Protein AF-W6Q4Z3-F1 (afdb_monomer)

Mean predicted aligned error: 10.42 Å

Foldseek 3Di:
DDPPPPDQDWDQDDPPRQWIATDDPRDTDGPVLVCLLLVLVLQLVVLVVQLVVLVVVLVVVVVCCVVPNPPVVNVVSVVSNVVSVVVNVVSVVSNVVSLVPDDPVRNVRVVVLVVPVCSCVDPVNLVVCLVVVHPSVVVPCPSVVVVPD

Secondary structure (DSSP, 8-state):
----------EE-STT--EEEETTTTEEEEHHHHHHHHHHHHHHHHHHHHHHHHHHHHHHHHHHHTTS--HHHHHHHHHHHHHHHHHHHHHHHHHHHHHHTS-HHHHHHHHHHHTSTTGGGSHHHHHHHHHTT-GGGGT--HHHHGGG-

Radius of gyration: 19.33 Å; Cα contacts (8 Å, |Δi|>4): 126; chains: 1; bounding box: 44×39×54 Å

Organism: Penicillium roqueforti (strain FM164) (NCBI:txid1365484)

Nearest PDB structures (foldseek):
  6ixe-assembly1_A  TM=5.720E-01  e=3.462E+00  Homo sapiens
  6ixf-assembly1_A  TM=2.836E-01  e=2.201E+00  Homo sapiens
  4mu6-assembly1_A  TM=3.662E-01  e=6.827E+00  Legionella pneumophila subsp. pneumophila str. Philadelphia 1

Structure (mmCIF, N/CA/C/O backbone):
data_AF-W6Q4Z3-F1
#
_entry.id   AF-W6Q4Z3-F1
#
loop_
_atom_site.group_PDB
_atom_site.id
_atom_site.type_symbol
_atom_site.label_atom_id
_atom_site.label_alt_id
_atom_site.label_comp_id
_atom_site.label_asym_id
_atom_site.label_entity_id
_atom_site.label_seq_id
_atom_site.pdbx_PDB_ins_code
_atom_site.Cartn_x
_atom_site.Cartn_y
_atom_site.Cartn_z
_atom_site.occupancy
_atom_site.B_iso_or_equiv
_atom_site.auth_seq_id
_atom_site.auth_comp_id
_atom_site.auth_asym_id
_atom_site.auth_atom_id
_atom_site.pdbx_PDB_model_num
ATOM 1 N N . MET A 1 1 ? -2.306 25.345 -29.079 1.00 32.72 1 MET A N 1
ATOM 2 C CA . MET A 1 1 ? -1.056 24.587 -28.864 1.00 32.72 1 MET A CA 1
ATOM 3 C C . MET A 1 1 ? -1.428 23.339 -28.087 1.00 32.72 1 MET A C 1
ATOM 5 O O . MET A 1 1 ? -1.689 23.433 -26.898 1.00 32.72 1 MET A O 1
ATOM 9 N N . GLY A 1 2 ? -1.624 22.220 -28.787 1.00 31.20 2 GLY A N 1
ATOM 10 C CA . GLY A 1 2 ? -2.048 20.965 -28.170 1.00 31.20 2 GLY A CA 1
ATOM 11 C C . GLY A 1 2 ? -0.843 20.260 -27.566 1.00 31.20 2 GLY A C 1
ATOM 12 O O . GLY A 1 2 ? 0.028 19.809 -28.305 1.00 31.20 2 GLY A O 1
ATOM 13 N N . LEU A 1 3 ? -0.785 20.184 -26.237 1.00 30.33 3 LEU A N 1
ATOM 14 C CA . LEU A 1 3 ? 0.113 19.262 -25.556 1.00 30.33 3 LEU A CA 1
ATOM 15 C C . LEU A 1 3 ? -0.439 17.863 -25.811 1.00 30.33 3 LEU A C 1
ATOM 17 O O . LEU A 1 3 ? -1.436 17.444 -25.229 1.00 30.33 3 LEU A O 1
ATOM 21 N N . SER A 1 4 ? 0.167 17.184 -26.778 1.00 32.38 4 SER A N 1
ATOM 22 C CA . SER A 1 4 ? -0.026 15.762 -27.001 1.00 32.38 4 SER A CA 1
ATOM 23 C C . SER A 1 4 ? 0.318 15.044 -25.697 1.00 32.38 4 SER A C 1
ATOM 25 O O . SER A 1 4 ? 1.498 14.857 -25.409 1.00 32.38 4 SER A O 1
ATOM 27 N N . ASN A 1 5 ? -0.697 14.630 -24.934 1.00 35.88 5 ASN A N 1
ATOM 28 C CA . ASN A 1 5 ? -0.586 13.593 -23.908 1.00 35.88 5 ASN A CA 1
ATOM 29 C C . ASN A 1 5 ? -0.168 12.291 -24.606 1.00 35.88 5 ASN A C 1
ATOM 31 O O . ASN A 1 5 ? -0.983 11.422 -24.907 1.00 35.88 5 ASN A O 1
ATOM 35 N N . ARG A 1 6 ? 1.114 12.191 -24.964 1.00 37.91 6 ARG A N 1
ATOM 36 C CA . ARG A 1 6 ? 1.729 10.943 -25.395 1.00 37.91 6 ARG A CA 1
ATOM 37 C C . ARG A 1 6 ? 2.019 10.169 -24.125 1.00 37.91 6 ARG A C 1
ATOM 39 O O . ARG A 1 6 ? 2.931 10.515 -23.384 1.00 37.91 6 ARG A O 1
ATOM 46 N N . SER A 1 7 ? 1.163 9.184 -23.879 1.00 41.72 7 SER A N 1
ATOM 47 C CA . SER A 1 7 ? 1.284 8.197 -22.815 1.00 41.72 7 SER A CA 1
ATOM 48 C C . SER A 1 7 ? 2.739 7.736 -22.665 1.00 41.72 7 SER A C 1
ATOM 50 O O . SER A 1 7 ? 3.331 7.223 -23.615 1.00 41.72 7 SER A O 1
ATOM 52 N N . MET A 1 8 ? 3.317 7.965 -21.483 1.00 48.44 8 MET A N 1
ATOM 53 C CA . MET A 1 8 ? 4.559 7.336 -21.038 1.00 48.44 8 MET A CA 1
ATOM 54 C C . MET A 1 8 ? 4.218 5.864 -20.789 1.00 48.44 8 MET A C 1
ATOM 56 O O . MET A 1 8 ? 3.665 5.494 -19.751 1.00 48.44 8 MET A O 1
ATOM 60 N N . THR A 1 9 ? 4.425 5.034 -21.806 1.00 54.62 9 THR A N 1
ATOM 61 C CA . THR A 1 9 ? 4.107 3.611 -21.739 1.00 54.62 9 THR A CA 1
ATOM 62 C C . THR A 1 9 ? 5.347 2.813 -21.379 1.00 54.62 9 THR A C 1
ATOM 64 O O . THR A 1 9 ? 6.335 2.852 -22.111 1.00 54.62 9 THR A O 1
ATOM 67 N N . TRP A 1 10 ? 5.267 2.099 -20.262 1.00 56.50 10 TRP A N 1
ATOM 68 C CA . TRP A 1 10 ? 6.198 1.044 -19.894 1.00 56.50 10 TRP A CA 1
ATOM 69 C C . TRP A 1 10 ? 5.866 -0.173 -20.743 1.00 56.50 10 TRP A C 1
ATOM 71 O O . TRP A 1 10 ? 4.708 -0.576 -20.795 1.00 56.50 10 TRP A O 1
ATOM 81 N N . HIS A 1 11 ? 6.862 -0.715 -21.431 1.00 57.94 11 HIS A N 1
ATOM 82 C CA . HIS A 1 11 ? 6.720 -1.955 -22.182 1.00 57.94 11 HIS A CA 1
ATOM 83 C C . HIS A 1 11 ? 7.937 -2.814 -21.916 1.00 57.94 11 HIS A C 1
ATOM 85 O O . HIS A 1 11 ? 9.067 -2.315 -21.872 1.00 57.94 11 HIS A O 1
ATOM 91 N N . PHE A 1 12 ? 7.718 -4.111 -21.772 1.00 55.81 12 PHE A N 1
ATOM 92 C CA . PHE A 1 12 ? 8.829 -5.037 -21.814 1.00 55.81 12 PHE A CA 1
ATOM 93 C C . PHE A 1 12 ? 9.346 -5.157 -23.253 1.00 55.81 12 PHE A C 1
ATOM 95 O O . PHE A 1 12 ? 8.567 -5.284 -24.200 1.00 55.81 12 PHE A O 1
ATOM 102 N N . ALA A 1 13 ? 10.662 -5.043 -23.437 1.00 48.41 13 ALA A N 1
ATOM 103 C CA . ALA A 1 13 ? 11.268 -5.004 -24.764 1.00 48.41 13 ALA A CA 1
ATOM 104 C C . ALA A 1 13 ? 11.921 -6.352 -25.135 1.00 48.41 13 ALA A C 1
ATOM 106 O O . ALA A 1 13 ? 12.978 -6.697 -24.607 1.00 48.41 13 ALA A O 1
ATOM 107 N N . GLY A 1 14 ? 11.348 -7.051 -26.126 1.00 48.19 14 GLY A N 1
ATOM 108 C CA . GLY A 1 14 ? 11.983 -8.156 -26.871 1.00 48.19 14 GLY A CA 1
ATOM 109 C C . GLY A 1 14 ? 11.721 -9.588 -26.366 1.00 48.19 14 GLY A C 1
ATOM 110 O O . GLY A 1 14 ? 11.174 -9.799 -25.294 1.00 48.19 14 GLY A O 1
ATOM 111 N N . GLU A 1 15 ? 12.148 -10.590 -27.153 1.00 46.19 15 GLU A N 1
ATOM 112 C CA . GLU A 1 15 ? 11.942 -12.041 -26.909 1.00 46.19 15 GLU A CA 1
ATOM 113 C C . GLU A 1 15 ? 12.649 -12.596 -25.655 1.00 46.19 15 GLU A C 1
ATOM 115 O O . GLU A 1 15 ? 12.372 -13.719 -25.237 1.00 46.19 15 GLU A O 1
ATOM 120 N N . THR A 1 16 ? 13.552 -11.827 -25.039 1.00 50.06 16 THR A N 1
ATOM 121 C CA . THR A 1 16 ? 14.281 -12.216 -23.822 1.00 50.06 16 THR A CA 1
ATOM 122 C C . THR A 1 16 ? 14.210 -11.165 -22.714 1.00 50.06 16 THR A C 1
ATOM 124 O O . THR A 1 16 ? 15.148 -11.063 -21.946 1.00 50.06 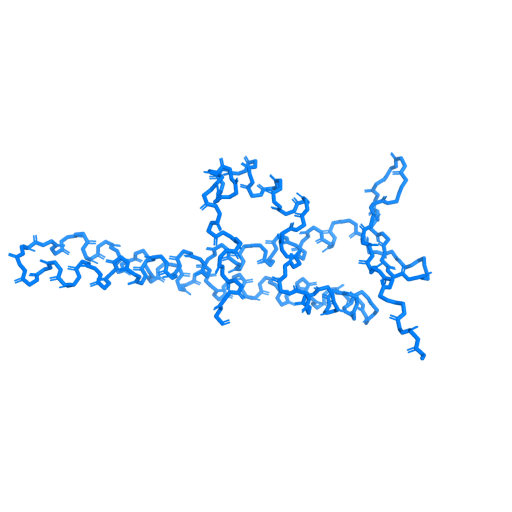16 THR A O 1
ATOM 127 N N . ASP A 1 17 ? 13.165 -10.342 -22.646 1.00 57.06 17 ASP A N 1
ATOM 128 C CA . ASP A 1 17 ? 12.541 -9.798 -21.421 1.00 57.06 17 ASP A CA 1
ATOM 129 C C . ASP A 1 17 ? 13.402 -9.421 -20.176 1.00 57.06 17 ASP A C 1
ATOM 131 O O . ASP A 1 17 ? 12.969 -9.611 -19.034 1.00 57.06 17 ASP A O 1
ATOM 135 N N . VAL A 1 18 ? 14.625 -8.888 -20.344 1.00 58.03 18 VAL A N 1
ATOM 136 C CA . VAL A 1 18 ? 15.518 -8.510 -19.216 1.00 58.03 18 VAL A CA 1
ATOM 137 C C . VAL A 1 18 ? 15.305 -7.064 -18.759 1.00 58.03 18 VAL A C 1
ATOM 139 O O . VAL A 1 18 ? 15.659 -6.715 -17.631 1.00 58.03 18 VAL A O 1
ATOM 142 N N . CYS A 1 19 ? 14.727 -6.210 -19.605 1.00 56.78 19 CYS A N 1
ATOM 143 C CA . CYS A 1 19 ? 14.616 -4.776 -19.352 1.00 56.78 19 CYS A CA 1
ATOM 144 C C . CYS A 1 19 ? 13.229 -4.233 -19.711 1.00 56.78 19 CYS A C 1
ATOM 146 O O . CYS A 1 19 ? 12.638 -4.610 -20.722 1.00 56.78 19 CYS A O 1
ATOM 148 N N . LEU A 1 20 ? 12.751 -3.295 -18.899 1.00 61.81 20 LEU A N 1
ATOM 149 C CA . LEU A 1 20 ? 11.614 -2.438 -19.195 1.00 61.81 20 LEU A CA 1
ATOM 150 C C . LEU A 1 20 ? 12.097 -1.178 -19.897 1.00 61.81 20 LEU A C 1
ATOM 152 O O . LEU A 1 20 ? 12.962 -0.467 -19.381 1.00 61.81 20 LEU A O 1
ATOM 156 N N . GLN A 1 21 ? 11.517 -0.897 -21.059 1.00 62.50 21 GLN A N 1
ATOM 157 C CA . GLN A 1 21 ? 11.718 0.371 -21.736 1.00 62.50 21 GLN A CA 1
ATOM 158 C C . GLN A 1 21 ? 10.799 1.425 -21.118 1.00 62.50 21 GLN A C 1
ATOM 160 O O . GLN A 1 21 ? 9.596 1.194 -20.965 1.00 62.50 21 GLN A O 1
ATOM 165 N N . TYR A 1 22 ? 11.357 2.593 -20.810 1.00 64.31 22 TYR A N 1
ATOM 166 C CA . TYR A 1 22 ? 10.594 3.737 -20.324 1.00 64.31 22 TYR A CA 1
ATOM 167 C C . TYR A 1 22 ? 10.995 5.027 -21.058 1.00 64.31 22 TYR A C 1
ATOM 169 O O . TYR A 1 22 ? 12.124 5.197 -21.518 1.00 64.31 22 TYR A O 1
ATOM 177 N N . GLY A 1 23 ? 10.036 5.946 -21.211 1.00 58.50 23 GLY A N 1
ATOM 178 C CA . GLY A 1 23 ? 10.254 7.236 -21.875 1.00 58.50 23 GLY A CA 1
ATOM 179 C C . GLY A 1 23 ? 10.406 7.172 -23.406 1.00 58.50 23 GLY A C 1
ATOM 180 O O . GLY A 1 23 ? 10.159 6.157 -24.052 1.00 58.50 23 GLY A O 1
ATOM 181 N N . LEU A 1 24 ? 10.771 8.312 -24.008 1.00 56.00 24 LEU A N 1
ATOM 182 C CA . LEU A 1 24 ? 10.895 8.480 -25.468 1.00 56.00 24 LEU A CA 1
ATOM 183 C C . LEU A 1 24 ? 12.274 8.060 -26.021 1.00 56.00 24 LEU A C 1
ATOM 185 O O . LEU A 1 24 ? 12.412 7.928 -27.235 1.00 56.00 24 LEU A O 1
ATOM 189 N N . ASN A 1 25 ? 13.274 7.849 -25.153 1.00 52.81 25 ASN A N 1
ATOM 190 C CA . ASN A 1 25 ? 14.699 7.830 -25.513 1.00 52.81 25 ASN A CA 1
ATOM 191 C C . ASN A 1 25 ? 15.433 6.500 -25.259 1.00 52.81 25 ASN A C 1
ATOM 193 O O . ASN A 1 25 ? 16.632 6.503 -25.002 1.00 52.81 25 ASN A O 1
ATOM 197 N N . THR A 1 26 ? 14.785 5.345 -25.438 1.00 58.56 26 THR A N 1
ATOM 198 C CA . THR A 1 26 ? 15.484 4.034 -25.360 1.00 58.56 26 THR A CA 1
ATOM 199 C C . THR A 1 26 ? 16.182 3.809 -24.008 1.00 58.56 26 THR A C 1
ATOM 201 O O . THR A 1 26 ? 17.243 3.193 -23.934 1.00 58.56 26 THR A O 1
ATOM 204 N N . GLU A 1 27 ? 15.613 4.350 -22.933 1.00 63.12 27 GLU A N 1
ATOM 205 C CA . GLU A 1 27 ? 16.122 4.127 -21.587 1.00 63.12 27 GLU A CA 1
ATOM 206 C C . GLU A 1 27 ? 15.549 2.819 -21.038 1.00 63.12 27 GLU A C 1
ATOM 208 O O . GLU A 1 27 ? 14.384 2.482 -21.277 1.00 63.12 27 GLU A O 1
ATOM 213 N N . TYR A 1 28 ? 16.402 2.057 -20.356 1.00 66.12 28 TYR A N 1
ATOM 214 C CA . TYR A 1 28 ? 16.114 0.697 -19.922 1.00 66.12 28 TYR A CA 1
ATOM 215 C C . TYR A 1 28 ? 16.293 0.583 -18.414 1.00 66.12 28 TYR A C 1
ATOM 217 O O . TYR A 1 28 ? 17.391 0.781 -17.899 1.00 66.12 28 TYR A O 1
ATOM 225 N N . LEU A 1 29 ? 15.231 0.189 -17.717 1.00 71.25 29 LEU A N 1
ATOM 226 C CA . LEU A 1 29 ? 15.307 -0.260 -16.333 1.00 71.25 29 LEU A CA 1
ATOM 227 C C . LEU A 1 29 ? 15.380 -1.783 -16.341 1.00 71.25 29 LEU A C 1
ATOM 229 O O . LEU A 1 29 ? 14.563 -2.441 -16.984 1.00 71.25 29 LEU A O 1
ATOM 233 N N . PHE A 1 30 ? 16.344 -2.372 -15.636 1.00 71.38 30 PHE A N 1
ATOM 234 C CA . PHE A 1 30 ? 16.365 -3.826 -15.503 1.00 71.38 30 PHE A CA 1
ATOM 235 C C . PHE A 1 30 ? 15.055 -4.316 -14.884 1.00 71.38 30 PHE A C 1
ATOM 237 O O . PHE A 1 30 ? 14.604 -3.783 -13.870 1.00 71.38 30 PHE A O 1
ATOM 244 N N . ARG A 1 31 ? 14.478 -5.369 -15.467 1.00 70.50 31 ARG A N 1
ATOM 245 C CA . ARG A 1 31 ? 13.197 -5.944 -15.051 1.00 70.50 31 ARG A CA 1
ATOM 246 C C . ARG A 1 31 ? 13.162 -6.242 -13.558 1.00 70.50 31 ARG A C 1
ATOM 248 O O . ARG A 1 31 ? 12.181 -5.905 -12.915 1.00 70.50 31 ARG A O 1
ATOM 255 N N . PHE A 1 32 ? 14.233 -6.812 -13.005 1.00 70.38 32 PHE A N 1
ATOM 256 C CA . PHE A 1 32 ? 14.285 -7.124 -11.576 1.00 70.38 32 PHE A CA 1
ATOM 257 C C . PHE A 1 32 ? 14.151 -5.867 -10.702 1.00 70.38 32 PHE A C 1
ATOM 259 O O . PHE A 1 32 ? 13.382 -5.889 -9.755 1.00 70.38 32 PHE A O 1
ATOM 266 N N . ARG A 1 33 ? 14.787 -4.740 -11.066 1.00 79.00 33 ARG A N 1
ATOM 267 C CA . ARG A 1 33 ? 14.671 -3.482 -10.301 1.00 79.00 33 ARG A CA 1
ATOM 268 C C . ARG A 1 33 ? 13.274 -2.888 -10.374 1.00 79.00 33 ARG A C 1
ATOM 270 O O . ARG A 1 33 ? 12.772 -2.366 -9.388 1.00 79.00 33 ARG A O 1
ATOM 277 N N . ALA A 1 34 ? 12.658 -2.950 -11.547 1.00 77.00 34 ALA A N 1
ATOM 278 C CA . ALA A 1 34 ? 11.295 -2.476 -11.708 1.00 77.00 34 ALA A CA 1
ATOM 279 C C . ALA A 1 34 ? 10.288 -3.355 -10.965 1.00 77.00 34 ALA A C 1
ATOM 281 O O . ALA A 1 34 ? 9.356 -2.841 -10.361 1.00 77.00 34 ALA A O 1
ATOM 282 N N . MET A 1 35 ? 10.498 -4.672 -10.980 1.00 77.75 35 MET A N 1
ATOM 283 C CA . MET A 1 35 ? 9.701 -5.604 -10.193 1.00 77.75 35 MET A CA 1
ATOM 284 C C . MET A 1 35 ? 9.866 -5.332 -8.700 1.00 77.75 35 MET A C 1
ATOM 286 O O . MET A 1 35 ? 8.856 -5.227 -8.019 1.00 77.75 35 MET A O 1
ATOM 290 N N . ASP A 1 36 ? 11.091 -5.143 -8.202 1.00 84.56 36 ASP A N 1
ATOM 291 C CA . ASP A 1 36 ? 11.334 -4.794 -6.796 1.00 84.56 36 ASP A CA 1
ATOM 292 C C . ASP A 1 36 ? 10.586 -3.511 -6.406 1.00 84.56 36 ASP A C 1
ATOM 294 O O . ASP A 1 36 ? 9.926 -3.472 -5.370 1.00 84.56 36 ASP A O 1
ATOM 298 N N . LEU A 1 37 ? 10.622 -2.487 -7.265 1.00 87.62 37 LEU A N 1
ATOM 299 C CA . LEU A 1 37 ? 9.904 -1.228 -7.065 1.00 87.62 37 LEU A CA 1
ATOM 300 C C . LEU A 1 37 ? 8.383 -1.423 -7.028 1.00 87.62 37 LEU A C 1
ATOM 302 O O . LEU A 1 37 ? 7.732 -1.002 -6.073 1.00 87.62 37 LEU A O 1
ATOM 306 N N . PHE A 1 38 ? 7.816 -2.082 -8.041 1.00 82.81 38 PHE A N 1
ATOM 307 C CA . PHE A 1 38 ? 6.374 -2.309 -8.125 1.00 82.81 38 PHE A CA 1
ATOM 308 C C . PHE A 1 38 ? 5.866 -3.200 -6.992 1.00 82.81 38 PHE A C 1
ATOM 310 O O . PHE A 1 38 ? 4.807 -2.924 -6.436 1.00 82.81 38 PHE A O 1
ATOM 317 N N . LEU A 1 39 ? 6.626 -4.227 -6.608 1.00 83.62 39 LEU A N 1
ATOM 318 C CA . LEU A 1 39 ? 6.290 -5.099 -5.485 1.00 83.62 39 LEU A CA 1
ATOM 319 C C . LEU A 1 39 ? 6.366 -4.354 -4.152 1.00 83.62 39 LEU A C 1
ATOM 321 O O . LEU A 1 39 ? 5.478 -4.527 -3.319 1.00 83.62 39 LEU A O 1
ATOM 325 N N . ALA A 1 40 ? 7.389 -3.520 -3.942 1.00 89.81 40 ALA A N 1
ATOM 326 C CA . ALA A 1 40 ? 7.520 -2.738 -2.716 1.00 89.81 40 ALA A CA 1
ATOM 327 C C . ALA A 1 40 ? 6.371 -1.731 -2.572 1.00 89.81 40 ALA A C 1
ATOM 329 O O . ALA A 1 40 ? 5.781 -1.609 -1.498 1.00 89.81 40 ALA A O 1
ATOM 330 N N . GLU A 1 41 ? 5.998 -1.058 -3.663 1.00 88.19 41 GLU A N 1
ATOM 331 C CA . GLU A 1 41 ? 4.874 -0.126 -3.652 1.00 88.19 41 GLU A CA 1
ATOM 332 C C . GLU A 1 41 ? 3.530 -0.840 -3.496 1.00 88.19 41 GLU A C 1
ATOM 334 O O . GLU A 1 41 ? 2.693 -0.409 -2.703 1.00 88.19 41 GLU A O 1
ATOM 339 N N . HIS A 1 42 ? 3.331 -1.968 -4.182 1.00 82.62 42 HIS A N 1
ATOM 340 C CA . HIS A 1 42 ? 2.133 -2.783 -4.008 1.00 82.62 42 HIS A CA 1
ATOM 341 C C . HIS A 1 42 ? 1.999 -3.279 -2.563 1.00 82.62 42 HIS A C 1
ATOM 343 O O . HIS A 1 42 ? 0.923 -3.181 -1.981 1.00 82.62 42 HIS A O 1
ATOM 349 N N . ALA A 1 43 ? 3.091 -3.731 -1.941 1.00 86.38 43 ALA A N 1
ATOM 350 C CA . ALA A 1 43 ? 3.087 -4.151 -0.542 1.00 86.38 43 ALA A CA 1
ATOM 351 C C . ALA A 1 43 ? 2.740 -2.998 0.418 1.00 86.38 43 ALA A C 1
ATOM 353 O O . ALA A 1 43 ? 2.014 -3.207 1.391 1.00 86.38 43 ALA A O 1
ATOM 354 N N . LEU A 1 44 ? 3.220 -1.779 0.141 1.00 89.00 44 LEU A N 1
ATOM 355 C CA . LEU A 1 44 ? 2.858 -0.588 0.915 1.00 89.00 44 LEU A CA 1
ATOM 356 C C . LEU A 1 44 ? 1.369 -0.226 0.747 1.00 89.00 44 LEU A C 1
ATOM 358 O O . LEU A 1 44 ? 0.695 0.148 1.710 1.00 89.00 44 LEU A O 1
ATOM 362 N N . LEU A 1 45 ? 0.823 -0.386 -0.459 1.00 83.94 45 LEU A N 1
ATOM 363 C CA . LEU A 1 45 ? -0.608 -0.206 -0.711 1.00 83.94 45 LEU A CA 1
ATOM 364 C C . LEU A 1 45 ? -1.451 -1.264 0.014 1.00 83.94 45 LEU A C 1
ATOM 366 O O . LEU A 1 45 ? -2.455 -0.909 0.630 1.00 83.94 45 LEU A O 1
ATOM 370 N N . GLU A 1 46 ? -1.046 -2.536 -0.013 1.00 82.75 46 GLU A N 1
ATOM 371 C CA . GLU A 1 46 ? -1.736 -3.635 0.678 1.00 82.75 46 GLU A CA 1
ATOM 372 C C . GLU A 1 46 ? -1.838 -3.378 2.187 1.00 82.75 46 GLU A C 1
ATOM 374 O O . GLU A 1 46 ? -2.922 -3.504 2.765 1.00 82.75 46 GLU A O 1
ATOM 379 N N . VAL A 1 47 ? -0.737 -2.978 2.833 1.00 86.75 47 VAL A N 1
ATOM 380 C CA . VAL A 1 47 ? -0.751 -2.707 4.279 1.00 86.75 47 VAL A CA 1
ATOM 381 C C . VAL A 1 47 ? -1.597 -1.479 4.613 1.00 86.75 47 VAL A C 1
ATOM 383 O O . VAL A 1 47 ? -2.419 -1.547 5.523 1.00 86.75 47 VAL A O 1
ATOM 386 N N . THR A 1 48 ? -1.523 -0.415 3.808 1.00 85.94 48 THR A N 1
ATOM 387 C CA . THR A 1 48 ? -2.385 0.772 3.965 1.00 85.94 48 THR A CA 1
ATOM 388 C C . THR A 1 48 ? -3.871 0.402 3.842 1.00 85.94 48 THR A C 1
ATOM 390 O O . THR A 1 48 ? -4.714 0.838 4.627 1.00 85.94 48 THR A O 1
ATOM 393 N N . GLN A 1 49 ? -4.222 -0.464 2.885 1.00 81.75 49 GLN A N 1
ATOM 394 C CA . GLN A 1 49 ? -5.592 -0.961 2.719 1.00 81.75 49 GLN A CA 1
ATOM 395 C C . GLN A 1 49 ? -6.063 -1.802 3.909 1.00 81.75 49 GLN A C 1
ATOM 397 O O . GLN A 1 49 ? -7.221 -1.694 4.338 1.00 81.75 49 GLN A O 1
ATOM 402 N N . CYS A 1 50 ? -5.172 -2.637 4.439 1.00 86.12 50 CYS A N 1
ATOM 403 C CA . CYS A 1 50 ? -5.427 -3.444 5.620 1.00 86.12 50 CYS A CA 1
ATOM 404 C C . CYS A 1 50 ? -5.708 -2.556 6.840 1.00 86.12 50 CYS A C 1
ATOM 406 O O . CYS A 1 50 ? -6.725 -2.747 7.510 1.00 86.12 50 CYS A O 1
ATOM 408 N N . GLU A 1 51 ? -4.879 -1.536 7.073 1.00 88.62 51 GLU A N 1
ATOM 409 C CA . GLU A 1 51 ? -5.047 -0.577 8.168 1.00 88.62 51 GLU A CA 1
ATOM 410 C C . GLU A 1 51 ? -6.389 0.148 8.106 1.00 88.62 51 GLU A C 1
ATOM 412 O O . GLU A 1 51 ? -7.116 0.173 9.097 1.00 88.62 51 GLU A O 1
ATOM 417 N N . GLU A 1 52 ? -6.766 0.692 6.947 1.00 86.31 52 GLU A N 1
ATOM 418 C CA . GLU A 1 52 ? -8.056 1.372 6.783 1.00 86.31 52 GLU A CA 1
ATOM 419 C C . GLU A 1 52 ? -9.237 0.435 7.087 1.00 86.31 52 GLU A C 1
ATOM 421 O O . GLU A 1 52 ? -10.196 0.807 7.773 1.00 86.31 52 GLU A O 1
ATOM 426 N N . THR A 1 53 ? -9.163 -0.809 6.608 1.00 87.00 53 THR A N 1
ATOM 427 C CA . THR A 1 53 ? -10.199 -1.823 6.845 1.00 87.00 53 THR A CA 1
ATOM 428 C C . THR A 1 53 ? -10.298 -2.174 8.329 1.00 87.00 53 THR A C 1
ATOM 430 O O . THR A 1 53 ? -11.399 -2.249 8.886 1.00 87.00 53 THR A O 1
ATOM 433 N N . LEU A 1 54 ? -9.155 -2.359 8.990 1.00 87.81 54 LEU A N 1
ATOM 434 C CA . LEU A 1 54 ? -9.077 -2.657 10.415 1.00 87.81 54 LEU A CA 1
ATOM 435 C C . LEU A 1 54 ? -9.548 -1.474 11.261 1.00 87.81 54 LEU A C 1
ATOM 437 O O . LEU A 1 54 ? -10.314 -1.682 12.199 1.00 87.81 54 LEU A O 1
ATOM 441 N N . HIS A 1 55 ? -9.218 -0.240 10.884 1.00 89.38 55 HIS A N 1
ATOM 442 C CA . HIS A 1 55 ? -9.740 0.968 11.519 1.00 89.38 55 HIS A CA 1
ATOM 443 C C . HIS A 1 55 ? -11.268 1.030 11.459 1.00 89.38 55 HIS A C 1
ATOM 445 O O . HIS A 1 55 ? -11.921 1.215 12.491 1.00 89.38 55 HIS A O 1
ATOM 451 N N . HIS A 1 56 ? -11.867 0.818 10.282 1.00 89.19 56 HIS A N 1
ATOM 452 C CA . HIS A 1 56 ? -13.324 0.769 10.151 1.00 89.19 56 HIS A CA 1
ATOM 453 C C . HIS A 1 56 ? -13.942 -0.344 11.004 1.00 89.19 56 HIS A C 1
ATOM 455 O O . HIS A 1 56 ? -14.964 -0.125 11.664 1.00 89.19 56 HIS A O 1
ATOM 461 N N . ARG A 1 57 ? -13.307 -1.520 11.042 1.00 89.75 57 ARG A N 1
ATOM 462 C CA . ARG A 1 57 ? -13.753 -2.656 11.856 1.00 89.75 57 ARG A CA 1
ATOM 463 C C . ARG A 1 57 ? -13.680 -2.354 13.352 1.00 89.75 57 ARG A C 1
ATOM 465 O O . ARG A 1 57 ? -14.645 -2.634 14.059 1.00 89.75 57 ARG A O 1
ATOM 472 N N . VAL A 1 58 ? -12.592 -1.751 13.830 1.00 92.12 58 VAL A N 1
ATOM 473 C CA . VAL A 1 58 ? -12.428 -1.326 15.229 1.00 92.12 58 VAL A CA 1
ATOM 474 C C . VAL A 1 58 ? -13.516 -0.323 15.609 1.00 92.12 58 VAL A C 1
ATOM 476 O O . VAL A 1 58 ? -14.196 -0.524 16.613 1.00 92.12 58 VAL A O 1
ATOM 479 N N . ILE A 1 59 ? -13.765 0.699 14.783 1.00 91.56 59 ILE A N 1
ATOM 480 C CA . ILE A 1 59 ? -14.823 1.695 15.031 1.00 91.56 59 ILE A CA 1
ATOM 481 C C . ILE A 1 59 ? -16.207 1.031 15.091 1.00 91.56 59 ILE A C 1
ATOM 483 O O . ILE A 1 59 ? -17.017 1.349 15.967 1.00 91.56 59 ILE A O 1
ATOM 487 N N . ALA A 1 60 ? -16.502 0.109 14.170 1.00 90.44 60 ALA A N 1
ATOM 488 C CA . ALA A 1 60 ? -17.768 -0.619 14.156 1.00 90.44 60 ALA A CA 1
ATOM 489 C C . ALA A 1 60 ? -17.941 -1.491 15.412 1.00 90.44 60 ALA A C 1
ATOM 491 O O . ALA A 1 60 ? -19.001 -1.461 16.040 1.00 90.44 60 ALA A O 1
ATOM 492 N N . LEU A 1 61 ? -16.890 -2.208 15.822 1.00 90.00 61 LEU A N 1
ATOM 493 C CA . LEU A 1 61 ? -16.891 -3.044 17.023 1.00 90.00 61 LEU A CA 1
ATOM 494 C C . LEU A 1 61 ? -17.013 -2.215 18.304 1.00 90.00 61 LEU A C 1
ATOM 496 O O . LEU A 1 61 ? -17.794 -2.582 19.174 1.00 90.00 61 LEU A O 1
ATOM 500 N N . GLN A 1 62 ? -16.333 -1.0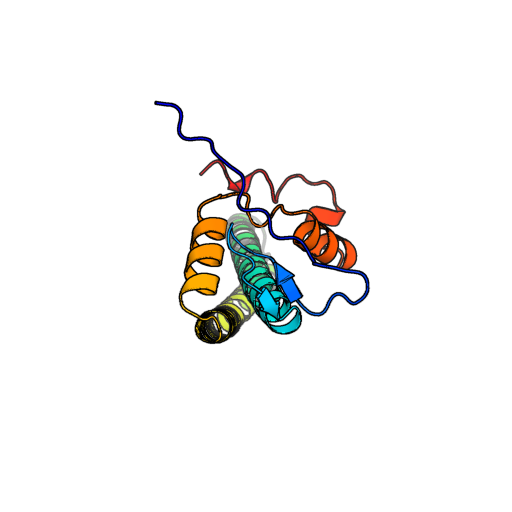69 18.404 1.00 89.69 62 GLN A N 1
ATOM 501 C CA . GLN A 1 62 ? -16.481 -0.139 19.530 1.00 89.69 62 GLN A CA 1
ATOM 502 C C . GLN A 1 62 ? -17.931 0.346 19.677 1.00 89.69 62 GLN A C 1
ATOM 504 O O . GLN A 1 62 ? -18.489 0.339 20.776 1.00 89.69 62 GLN A O 1
ATOM 509 N N . LYS A 1 63 ? -18.586 0.704 18.566 1.00 88.94 63 LYS A N 1
ATOM 510 C CA . LYS A 1 63 ? -20.009 1.082 18.575 1.00 88.94 63 LYS A CA 1
ATOM 511 C C . LYS A 1 63 ? -20.906 -0.088 18.987 1.00 88.94 63 LYS A C 1
ATOM 513 O O . LYS A 1 63 ? -21.836 0.110 19.762 1.00 88.94 63 LYS A O 1
ATOM 518 N N . ALA A 1 64 ? -20.610 -1.300 18.518 1.00 85.69 64 ALA A N 1
ATOM 519 C CA . ALA A 1 64 ? -21.358 -2.503 18.875 1.00 85.69 64 ALA A CA 1
ATOM 520 C C . ALA A 1 64 ? -21.162 -2.914 20.346 1.00 85.69 64 ALA A C 1
ATOM 522 O O . ALA A 1 64 ? -22.113 -3.384 20.965 1.00 85.69 64 ALA A O 1
ATOM 523 N N . THR A 1 65 ? -19.982 -2.679 20.939 1.00 80.81 65 THR A N 1
ATOM 524 C CA . THR A 1 65 ? -19.715 -2.980 22.359 1.00 80.81 65 THR A CA 1
ATOM 525 C C . THR A 1 65 ? -20.577 -2.188 23.340 1.00 80.81 65 THR A C 1
ATOM 527 O O . THR A 1 65 ? -20.765 -2.629 24.470 1.00 80.81 65 THR A O 1
ATOM 530 N N . ALA A 1 66 ? -21.149 -1.059 22.910 1.00 74.25 66 ALA A N 1
ATOM 531 C CA . ALA A 1 66 ? -22.132 -0.310 23.694 1.00 74.25 66 ALA A CA 1
ATOM 532 C C . ALA A 1 66 ? -23.505 -1.010 23.778 1.00 74.25 66 ALA A C 1
ATOM 534 O O . ALA A 1 66 ? -24.325 -0.640 24.615 1.00 74.25 66 ALA A O 1
ATOM 535 N N . ILE A 1 67 ? -23.756 -1.997 22.910 1.00 75.38 67 ILE A N 1
ATOM 536 C CA . ILE A 1 67 ? -25.026 -2.723 22.782 1.00 75.38 67 ILE A CA 1
ATOM 537 C C . ILE A 1 67 ? -24.866 -4.169 23.276 1.00 75.38 67 ILE A C 1
ATOM 539 O O . ILE A 1 67 ? -25.707 -4.657 24.026 1.00 75.38 67 ILE A O 1
ATOM 543 N N . GLU A 1 68 ? -23.773 -4.842 22.904 1.00 74.19 68 GLU A N 1
ATOM 544 C CA . GLU A 1 68 ? -23.485 -6.233 23.266 1.00 74.19 68 GLU A CA 1
ATOM 545 C C . GLU A 1 68 ? -21.974 -6.448 23.451 1.00 74.19 68 GLU A C 1
ATOM 547 O O . GLU A 1 68 ? -21.161 -5.902 22.707 1.00 74.19 68 GLU A O 1
ATOM 552 N N . SER A 1 69 ? -21.565 -7.238 24.450 1.00 76.81 69 SER A N 1
ATOM 553 C CA . SER A 1 69 ? -20.145 -7.417 24.792 1.00 76.81 69 SER A CA 1
ATOM 554 C C . SER A 1 69 ? -19.379 -8.211 23.722 1.00 76.81 69 SER A C 1
ATOM 556 O O . SER A 1 69 ? -19.255 -9.429 23.800 1.00 76.81 69 SER A O 1
ATOM 558 N N . ASN A 1 70 ? -18.792 -7.502 22.755 1.00 82.62 70 ASN A N 1
ATOM 559 C CA . ASN A 1 70 ? -17.901 -8.042 21.715 1.00 82.62 70 ASN A CA 1
ATOM 560 C C . ASN A 1 70 ? -16.410 -7.813 22.020 1.00 82.62 70 ASN A C 1
ATOM 562 O O . ASN A 1 70 ? -15.585 -7.654 21.119 1.00 82.62 70 ASN A O 1
ATOM 566 N N . ARG A 1 71 ? -16.050 -7.793 23.309 1.00 85.19 71 ARG A N 1
ATOM 567 C CA . ARG A 1 71 ? -14.712 -7.412 23.789 1.00 85.19 71 ARG A CA 1
ATOM 568 C C . ARG A 1 71 ? -13.573 -8.217 23.153 1.00 85.19 71 ARG A C 1
ATOM 570 O O . ARG A 1 71 ? -12.595 -7.621 22.725 1.00 85.19 71 ARG A O 1
ATOM 577 N N . ALA A 1 72 ? -13.720 -9.537 23.033 1.00 88.38 72 ALA A N 1
ATOM 578 C CA . ALA A 1 72 ? -12.687 -10.394 22.445 1.00 88.38 72 ALA A CA 1
ATOM 579 C C . ALA A 1 72 ? -12.438 -10.091 20.955 1.00 88.38 72 ALA A C 1
ATOM 581 O O . ALA A 1 72 ? -11.298 -10.088 20.506 1.00 88.38 72 ALA A O 1
ATOM 582 N N . GLN A 1 73 ? -13.493 -9.788 20.187 1.00 89.00 73 GLN A N 1
ATOM 583 C CA . GLN A 1 73 ? -13.353 -9.420 18.773 1.00 89.00 73 GLN A CA 1
ATOM 584 C C . GLN A 1 73 ? -12.708 -8.041 18.605 1.00 89.00 73 GLN A C 1
ATOM 586 O O . GLN A 1 73 ? -11.972 -7.825 17.646 1.00 89.00 73 GLN A O 1
ATOM 591 N N . LEU A 1 74 ? -12.987 -7.114 19.528 1.00 90.25 74 LEU A N 1
ATOM 592 C CA . LEU A 1 74 ? -12.369 -5.791 19.550 1.00 90.25 74 LEU A CA 1
ATOM 593 C C . LEU A 1 74 ? -10.877 -5.871 19.900 1.00 90.25 74 LEU A C 1
ATOM 595 O O . LEU A 1 74 ? -10.070 -5.237 19.231 1.00 90.25 74 LEU A O 1
ATOM 599 N N . GLU A 1 75 ? -10.512 -6.656 20.916 1.00 91.50 75 GLU A N 1
ATOM 600 C CA . GLU A 1 75 ? -9.111 -6.892 21.290 1.00 91.50 75 GLU A CA 1
ATOM 601 C C . GLU A 1 75 ? -8.328 -7.531 20.130 1.00 91.50 75 GLU A C 1
ATOM 603 O O . GLU A 1 75 ? -7.251 -7.048 19.788 1.00 91.50 75 GLU A O 1
ATOM 608 N N . GLU A 1 76 ? -8.903 -8.530 19.453 1.00 93.69 76 GLU A N 1
ATOM 609 C CA . GLU A 1 76 ? -8.295 -9.139 18.263 1.00 93.69 76 GLU A CA 1
ATOM 610 C C . GLU A 1 76 ? -8.139 -8.140 17.105 1.00 93.69 76 GLU A C 1
ATOM 612 O O . GLU A 1 76 ? -7.075 -8.059 16.497 1.00 93.69 76 GLU A O 1
ATOM 617 N N . ALA A 1 77 ? -9.167 -7.340 16.804 1.00 91.38 77 ALA A N 1
ATOM 618 C CA . ALA A 1 77 ? -9.092 -6.347 15.730 1.00 91.38 77 ALA A CA 1
ATOM 619 C C . ALA A 1 77 ? -8.055 -5.244 16.016 1.00 91.38 77 ALA A C 1
ATOM 621 O O . ALA A 1 77 ? -7.365 -4.812 15.095 1.00 91.38 77 ALA A O 1
ATOM 622 N N . ASN A 1 78 ? -7.916 -4.814 17.275 1.00 92.00 78 ASN A N 1
ATOM 623 C CA . ASN A 1 78 ? -6.877 -3.861 17.679 1.00 92.00 78 ASN A CA 1
ATOM 624 C C . ASN A 1 78 ? -5.476 -4.458 17.527 1.00 92.00 78 ASN A C 1
ATOM 626 O O . ASN A 1 78 ? -4.591 -3.793 17.004 1.00 92.00 78 ASN A O 1
ATOM 630 N N . LYS A 1 79 ? -5.284 -5.721 17.922 1.00 94.62 79 LYS A N 1
ATOM 631 C CA . LYS A 1 79 ? -4.003 -6.411 17.745 1.00 94.62 79 LYS A CA 1
ATOM 632 C C . LYS A 1 79 ? -3.619 -6.516 16.265 1.00 94.62 79 LYS A C 1
ATOM 634 O O . LYS A 1 79 ? -2.488 -6.213 15.904 1.00 94.62 79 LYS A O 1
ATOM 639 N N . GLN A 1 80 ? -4.569 -6.886 15.404 1.00 91.88 80 GLN A N 1
ATOM 640 C CA . GLN A 1 80 ? -4.358 -6.921 13.952 1.00 91.88 80 GLN A CA 1
ATOM 641 C C . GLN A 1 80 ? -3.980 -5.539 13.398 1.00 91.88 80 GLN A C 1
ATOM 643 O O . GLN A 1 80 ? -3.142 -5.445 12.505 1.00 91.88 80 GLN A O 1
ATOM 648 N N . LEU A 1 81 ? -4.581 -4.466 13.927 1.00 91.62 81 LEU A N 1
ATOM 649 C CA . LEU A 1 81 ? -4.258 -3.095 13.528 1.00 91.62 81 LEU A CA 1
ATOM 650 C C . LEU A 1 81 ? -2.833 -2.700 13.940 1.00 91.62 81 LEU A C 1
ATOM 652 O O . LEU A 1 81 ? -2.109 -2.139 13.125 1.00 91.62 81 LEU A O 1
ATOM 656 N N . GLU A 1 82 ? -2.414 -3.025 15.164 1.00 93.56 82 GLU A N 1
ATOM 657 C CA . GLU A 1 82 ? -1.041 -2.784 15.632 1.00 93.56 82 GLU A CA 1
ATOM 658 C C . GLU A 1 82 ? -0.007 -3.554 14.793 1.00 93.56 82 GLU A C 1
ATOM 660 O O . GLU A 1 82 ? 1.036 -3.009 14.431 1.00 93.56 82 GLU A O 1
ATOM 665 N N . GLU A 1 83 ? -0.301 -4.809 14.436 1.00 92.00 83 GLU A N 1
ATOM 666 C CA . GLU A 1 83 ? 0.551 -5.616 13.556 1.00 92.00 83 GLU A CA 1
ATOM 667 C C . GLU A 1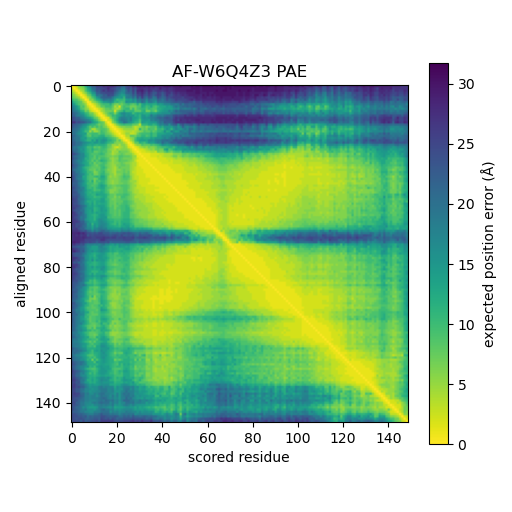 83 ? 0.664 -5.006 12.149 1.00 92.00 83 GLU A C 1
ATOM 669 O O . GLU A 1 83 ? 1.764 -4.953 11.595 1.00 92.00 83 GLU A O 1
ATOM 674 N N . ALA A 1 84 ? -0.440 -4.509 11.582 1.00 89.38 84 ALA A N 1
ATOM 675 C CA . ALA A 1 84 ? -0.435 -3.822 10.290 1.00 89.38 84 ALA A CA 1
ATOM 676 C C . ALA A 1 84 ? 0.401 -2.527 10.337 1.00 89.38 84 ALA A C 1
ATOM 678 O O . ALA A 1 84 ? 1.270 -2.333 9.488 1.00 89.38 84 ALA A O 1
ATOM 679 N N . GLN A 1 85 ? 0.242 -1.719 11.390 1.00 90.44 85 GLN A N 1
ATOM 680 C CA . GLN A 1 85 ? 1.028 -0.496 11.615 1.00 90.44 85 GLN A CA 1
ATOM 681 C C . GLN A 1 85 ? 2.525 -0.763 11.774 1.00 90.44 85 GLN A C 1
ATOM 683 O O . GLN A 1 85 ? 3.357 0.005 11.289 1.00 90.44 85 GLN A O 1
ATOM 688 N N . ALA A 1 86 ? 2.895 -1.871 12.416 1.00 91.75 86 ALA A N 1
ATOM 689 C CA . ALA A 1 86 ? 4.292 -2.280 12.494 1.00 91.75 86 ALA A CA 1
ATOM 690 C C . ALA A 1 86 ? 4.858 -2.652 11.111 1.00 91.75 86 ALA A C 1
ATOM 692 O O . ALA A 1 86 ? 5.998 -2.306 10.798 1.00 91.75 86 ALA A O 1
ATOM 693 N N . GLN A 1 87 ? 4.063 -3.324 10.271 1.00 91.38 87 GLN A N 1
ATOM 694 C CA . GLN A 1 87 ? 4.463 -3.689 8.909 1.00 91.38 87 GLN A CA 1
ATOM 695 C C . GLN A 1 87 ? 4.572 -2.474 7.983 1.00 91.38 87 GLN A C 1
ATOM 697 O O . GLN A 1 87 ? 5.428 -2.486 7.098 1.00 91.38 87 GLN A O 1
ATOM 702 N N . TYR A 1 88 ? 3.766 -1.427 8.188 1.00 90.81 88 TYR A N 1
ATOM 703 C CA . TYR A 1 88 ? 3.804 -0.210 7.372 1.00 90.81 88 TYR A CA 1
ATOM 704 C C . TYR A 1 88 ? 5.221 0.362 7.263 1.00 90.81 88 TYR A C 1
ATOM 706 O O . TYR A 1 88 ? 5.715 0.573 6.157 1.00 90.81 88 TYR A O 1
ATOM 714 N N . LEU A 1 89 ? 5.917 0.520 8.394 1.00 90.06 89 LEU A N 1
ATOM 715 C CA . LEU A 1 89 ? 7.279 1.069 8.424 1.00 90.06 89 LEU A CA 1
ATOM 716 C C . LEU A 1 89 ? 8.279 0.207 7.641 1.00 90.06 89 LEU A C 1
ATOM 718 O O . LEU A 1 89 ? 9.160 0.731 6.960 1.00 90.06 89 LEU A O 1
ATOM 722 N N . GLU A 1 90 ? 8.147 -1.119 7.717 1.00 93.06 90 GLU A N 1
ATOM 723 C CA . GLU A 1 90 ? 8.989 -2.046 6.955 1.00 93.06 90 GLU A CA 1
ATOM 724 C C . GLU A 1 90 ? 8.750 -1.892 5.446 1.00 93.06 90 GLU A C 1
ATOM 726 O O . GLU A 1 90 ? 9.706 -1.839 4.670 1.00 93.06 90 GLU A O 1
ATOM 731 N N . LYS A 1 91 ? 7.482 -1.790 5.025 1.00 93.44 91 LYS A N 1
ATOM 732 C CA . LYS A 1 91 ? 7.120 -1.642 3.607 1.00 93.44 91 LYS A CA 1
ATOM 733 C C . LYS A 1 91 ? 7.504 -0.273 3.057 1.00 93.44 91 LYS A C 1
ATOM 735 O O . LYS A 1 91 ? 8.018 -0.194 1.945 1.00 93.44 91 LYS A O 1
ATOM 740 N N . GLU A 1 92 ? 7.339 0.783 3.847 1.00 94.19 92 GLU A N 1
ATOM 741 C CA . GLU A 1 92 ? 7.779 2.134 3.500 1.00 94.19 92 GLU A CA 1
ATOM 742 C C . GLU A 1 92 ? 9.300 2.179 3.308 1.00 94.19 92 GLU A C 1
ATOM 744 O O . GLU A 1 92 ? 9.795 2.719 2.316 1.00 94.19 92 GLU A O 1
ATOM 749 N N . TYR A 1 93 ? 10.056 1.530 4.198 1.00 93.19 93 TYR A N 1
ATOM 750 C CA . TYR A 1 93 ? 11.506 1.427 4.058 1.00 93.19 93 TYR A CA 1
ATOM 751 C C . TYR A 1 93 ? 11.929 0.600 2.835 1.00 93.19 93 TYR A C 1
ATOM 753 O O . TYR A 1 93 ? 12.880 0.969 2.143 1.00 93.19 93 TYR A O 1
ATOM 761 N N . ALA A 1 94 ? 11.227 -0.497 2.536 1.00 93.62 94 ALA A N 1
ATOM 762 C CA . ALA A 1 94 ? 11.478 -1.291 1.336 1.00 93.62 94 ALA A CA 1
ATOM 763 C C . ALA A 1 94 ? 11.248 -0.472 0.055 1.00 93.62 94 ALA A C 1
ATOM 765 O O . ALA A 1 94 ? 12.080 -0.516 -0.854 1.00 93.62 94 ALA A O 1
ATOM 766 N N . LEU A 1 95 ? 10.174 0.325 0.009 1.00 94.06 95 LEU A N 1
ATOM 767 C CA . LEU A 1 95 ? 9.910 1.229 -1.108 1.00 94.06 95 LEU A CA 1
ATOM 768 C C . LEU A 1 95 ? 11.013 2.282 -1.243 1.00 94.06 95 LEU A C 1
ATOM 770 O O . LEU A 1 95 ? 11.542 2.475 -2.334 1.00 94.06 95 LEU A O 1
ATOM 774 N N . TYR A 1 96 ? 11.427 2.901 -0.135 1.00 93.19 96 TYR A N 1
ATOM 775 C CA . TYR A 1 96 ? 12.538 3.853 -0.129 1.00 93.19 96 TYR A CA 1
ATOM 776 C C . TYR A 1 96 ? 13.828 3.254 -0.718 1.00 93.19 96 TYR A C 1
ATOM 778 O O . TYR A 1 96 ? 14.497 3.895 -1.528 1.00 93.19 96 TYR A O 1
ATOM 786 N N . GLN A 1 97 ? 14.174 2.016 -0.349 1.00 93.31 97 GLN A N 1
ATOM 787 C CA . GLN A 1 97 ? 15.347 1.322 -0.893 1.00 93.31 97 GLN A CA 1
ATOM 788 C C . GLN A 1 97 ? 15.217 1.058 -2.398 1.00 93.31 97 GLN A C 1
ATOM 790 O O . GLN A 1 97 ? 16.178 1.263 -3.143 1.00 93.31 97 GLN A O 1
ATOM 795 N N . ALA A 1 98 ? 14.034 0.636 -2.853 1.00 90.94 98 ALA A N 1
ATOM 796 C CA . ALA A 1 98 ? 13.774 0.399 -4.268 1.00 90.94 98 ALA A CA 1
ATOM 797 C C . ALA A 1 98 ? 13.845 1.698 -5.089 1.00 90.94 98 ALA A C 1
ATOM 799 O O . ALA A 1 98 ? 14.476 1.719 -6.146 1.00 90.94 98 ALA A O 1
ATOM 800 N N . GLU A 1 99 ? 13.284 2.799 -4.577 1.00 91.62 99 GLU A N 1
ATOM 801 C CA . GLU A 1 99 ? 13.386 4.123 -5.198 1.00 91.62 99 GLU A CA 1
ATOM 802 C C . GLU A 1 99 ? 14.833 4.628 -5.251 1.00 91.62 99 GLU A C 1
ATOM 804 O O . GLU A 1 99 ? 15.256 5.197 -6.256 1.00 91.62 99 GLU A O 1
ATOM 809 N N . TYR A 1 100 ? 15.613 4.409 -4.188 1.00 89.25 100 TYR A N 1
ATOM 810 C CA . TYR A 1 100 ? 17.015 4.826 -4.124 1.00 89.25 100 TYR A CA 1
ATOM 811 C C . TYR A 1 100 ? 17.903 4.089 -5.140 1.00 89.25 100 TYR A C 1
ATOM 813 O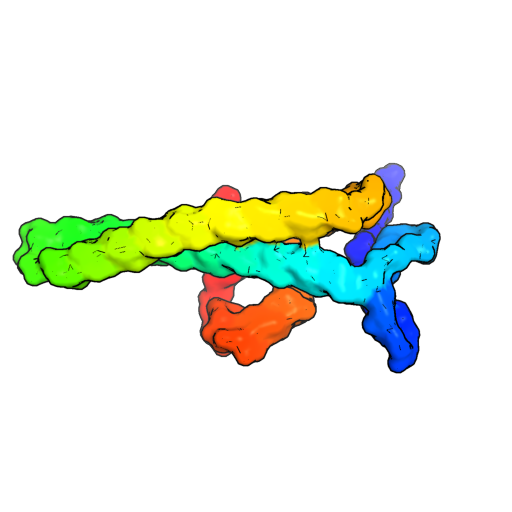 O . TYR A 1 100 ? 18.927 4.616 -5.576 1.00 89.25 100 TYR A O 1
ATOM 821 N N . ALA A 1 101 ? 17.515 2.878 -5.548 1.00 87.25 101 ALA A N 1
ATOM 822 C CA . ALA A 1 101 ? 18.223 2.100 -6.561 1.00 87.25 101 ALA A CA 1
ATOM 823 C C . ALA A 1 101 ? 17.970 2.581 -8.007 1.00 87.25 101 ALA A C 1
ATOM 825 O O . ALA A 1 101 ? 18.586 2.048 -8.943 1.00 87.25 101 ALA A O 1
ATOM 826 N N . LEU A 1 102 ? 17.073 3.553 -8.206 1.00 85.50 102 LEU A N 1
ATOM 827 C CA . LEU A 1 102 ? 16.794 4.159 -9.506 1.00 85.50 102 LEU A CA 1
ATOM 828 C C . LEU A 1 102 ? 17.826 5.240 -9.836 1.00 85.50 102 LEU A C 1
ATOM 830 O O . LEU A 1 102 ? 18.241 6.019 -8.978 1.00 85.50 102 LEU A O 1
ATOM 834 N N . ASP A 1 103 ? 18.225 5.317 -11.104 1.00 85.25 103 ASP A N 1
ATOM 835 C CA . ASP A 1 103 ? 18.897 6.516 -11.595 1.00 85.25 103 ASP A CA 1
ATOM 836 C C . ASP A 1 103 ? 17.906 7.687 -11.725 1.00 85.25 103 ASP A C 1
ATOM 838 O O . ASP A 1 103 ? 16.689 7.526 -11.610 1.00 85.25 103 ASP A O 1
ATOM 842 N N . MET A 1 104 ? 18.442 8.886 -11.958 1.00 83.00 104 MET A N 1
ATOM 843 C CA . MET A 1 104 ? 17.654 10.118 -12.036 1.00 83.00 104 MET A CA 1
ATOM 844 C C . MET A 1 104 ? 16.526 10.039 -13.075 1.00 83.00 104 MET A C 1
ATOM 846 O O . MET A 1 104 ? 15.419 10.497 -12.804 1.00 83.00 104 MET A O 1
ATOM 850 N N . HIS A 1 105 ? 16.776 9.443 -14.243 1.00 80.19 105 HIS A N 1
ATOM 851 C CA . HIS A 1 105 ? 15.784 9.398 -15.313 1.00 80.19 105 HIS A CA 1
ATOM 852 C C . HIS A 1 105 ? 14.717 8.330 -15.059 1.00 80.19 105 HIS A C 1
ATOM 854 O O . HIS A 1 105 ? 13.528 8.579 -15.275 1.00 80.19 105 HIS A O 1
ATOM 860 N N . ALA A 1 106 ? 15.118 7.168 -14.540 1.00 79.75 106 ALA A N 1
ATOM 861 C CA . ALA A 1 106 ? 14.195 6.128 -14.103 1.00 79.75 106 ALA A CA 1
ATOM 862 C C . ALA A 1 106 ? 13.287 6.631 -12.970 1.00 79.75 106 ALA A C 1
ATOM 864 O O . ALA A 1 106 ? 12.081 6.372 -12.990 1.00 79.75 106 ALA A O 1
ATOM 865 N N . LYS A 1 107 ? 13.838 7.410 -12.027 1.00 85.00 107 LYS A N 1
ATOM 866 C CA . LYS A 1 107 ? 13.056 8.053 -10.968 1.00 85.00 107 LYS A CA 1
ATOM 867 C C . LYS A 1 107 ? 12.074 9.079 -11.525 1.00 85.00 107 LYS A C 1
ATOM 869 O O . LYS A 1 107 ? 10.905 9.018 -11.171 1.00 85.00 107 LYS A O 1
ATOM 874 N N . ASP A 1 108 ? 12.488 9.961 -12.434 1.00 83.56 108 ASP A N 1
ATOM 875 C CA . ASP A 1 108 ? 11.579 10.941 -13.049 1.00 83.56 108 ASP A CA 1
ATOM 876 C C . ASP A 1 108 ? 10.416 10.269 -13.797 1.00 83.56 108 ASP A C 1
ATOM 878 O O . ASP A 1 108 ? 9.272 10.739 -13.747 1.00 83.56 108 ASP A O 1
ATOM 882 N N . ALA A 1 109 ? 10.690 9.163 -14.496 1.00 80.00 109 ALA A N 1
ATOM 883 C CA . ALA A 1 109 ? 9.672 8.385 -15.195 1.00 80.00 109 ALA A CA 1
ATOM 884 C C . ALA A 1 109 ? 8.699 7.708 -14.221 1.00 80.00 109 ALA A C 1
ATOM 886 O O . ALA A 1 109 ? 7.488 7.735 -14.444 1.00 80.00 109 ALA A O 1
ATOM 887 N N . TYR A 1 110 ? 9.215 7.140 -13.133 1.00 82.75 110 TYR A N 1
ATOM 888 C CA . TYR A 1 110 ? 8.417 6.553 -12.062 1.00 82.75 110 TYR A CA 1
ATOM 889 C C . TYR A 1 110 ? 7.583 7.600 -11.303 1.00 82.75 110 TYR A C 1
ATOM 891 O O . TYR A 1 110 ? 6.375 7.442 -11.151 1.00 82.75 110 TYR A O 1
ATOM 899 N N . ASP A 1 111 ? 8.171 8.729 -10.917 1.00 85.75 111 ASP A N 1
ATOM 900 C CA . ASP A 1 111 ? 7.454 9.822 -10.262 1.00 85.75 111 ASP A CA 1
ATOM 901 C C . ASP A 1 111 ? 6.381 10.402 -11.206 1.00 85.75 111 ASP A C 1
ATOM 903 O O . ASP A 1 111 ? 5.296 10.780 -10.768 1.00 85.75 111 ASP A O 1
ATOM 907 N N . SER A 1 112 ? 6.639 10.444 -12.521 1.00 82.94 112 SER A N 1
ATOM 908 C CA . SER A 1 112 ? 5.640 10.831 -13.531 1.00 82.94 112 SER A CA 1
ATOM 909 C C . SER A 1 112 ? 4.512 9.808 -13.662 1.00 82.94 112 SER A C 1
ATOM 911 O O . SER A 1 112 ? 3.362 10.207 -13.840 1.00 82.94 112 SER A O 1
ATOM 913 N N . LEU A 1 113 ? 4.826 8.515 -13.542 1.00 79.00 113 LEU A N 1
ATOM 914 C CA . LEU A 1 113 ? 3.850 7.430 -13.497 1.00 79.00 113 LEU A CA 1
ATOM 915 C C . LEU A 1 113 ? 2.894 7.622 -12.316 1.00 79.00 113 LEU A C 1
ATOM 917 O O . LEU A 1 113 ? 1.684 7.634 -12.513 1.00 79.00 113 LEU A O 1
ATOM 921 N N . ARG A 1 114 ? 3.439 7.869 -11.119 1.00 81.69 114 ARG A N 1
ATOM 922 C CA . ARG A 1 114 ? 2.677 8.027 -9.869 1.00 81.69 114 ARG A CA 1
ATOM 923 C C . ARG A 1 114 ? 1.768 9.248 -9.816 1.00 81.69 114 ARG A C 1
ATOM 925 O O . ARG A 1 114 ? 0.859 9.291 -8.992 1.00 81.69 114 ARG A O 1
ATOM 932 N N . ARG A 1 115 ? 1.972 10.239 -10.691 1.00 81.69 115 ARG A N 1
ATOM 933 C CA . ARG A 1 115 ? 1.050 11.386 -10.808 1.00 81.69 115 ARG A CA 1
ATOM 934 C C . ARG A 1 115 ? -0.322 10.981 -11.328 1.00 81.69 115 ARG A C 1
ATOM 936 O O . ARG A 1 115 ? -1.292 11.686 -11.061 1.00 81.69 115 ARG A O 1
ATOM 943 N N . ASP A 1 116 ? -0.407 9.900 -12.096 1.00 78.69 116 ASP A N 1
ATOM 944 C CA . ASP A 1 116 ? -1.696 9.334 -12.461 1.00 78.69 116 AS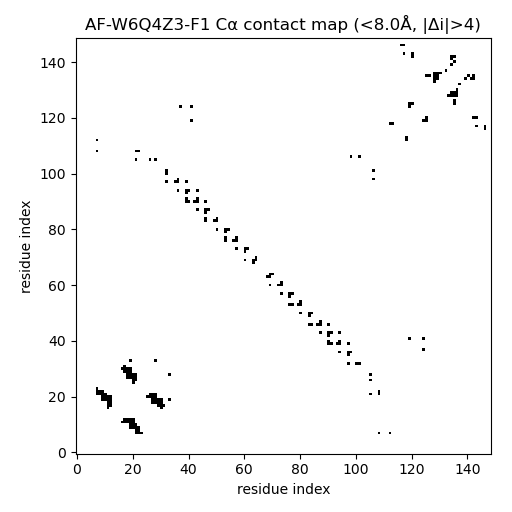P A CA 1
ATOM 945 C C . ASP A 1 116 ? -2.255 8.598 -11.248 1.00 78.69 116 ASP A C 1
ATOM 947 O O . ASP A 1 116 ? -1.735 7.561 -10.865 1.00 78.69 116 ASP A O 1
ATOM 951 N N . ALA A 1 117 ? -3.338 9.095 -10.655 1.00 72.81 117 ALA A N 1
ATOM 952 C CA . ALA A 1 117 ? -3.960 8.443 -9.507 1.00 72.81 117 ALA A CA 1
ATOM 953 C C . ALA A 1 117 ? -4.382 6.987 -9.795 1.00 72.81 117 ALA A C 1
ATOM 955 O O . ALA A 1 117 ? -4.572 6.228 -8.857 1.00 72.81 117 ALA A O 1
ATOM 956 N N . LYS A 1 118 ? -4.501 6.572 -11.065 1.00 74.94 118 LYS A N 1
ATOM 957 C CA . LYS A 1 118 ? -4.810 5.196 -11.487 1.00 74.94 118 LYS A CA 1
ATOM 958 C C . LYS A 1 118 ? -3.586 4.370 -11.863 1.00 74.94 118 LYS A C 1
ATOM 960 O O . LYS A 1 118 ? -3.745 3.278 -12.400 1.00 74.94 118 LYS A O 1
ATOM 965 N N . TRP A 1 119 ? -2.371 4.849 -11.624 1.00 73.56 119 TRP A N 1
ATOM 966 C CA . TRP A 1 119 ? -1.164 4.171 -12.093 1.00 73.56 119 TRP A CA 1
ATOM 967 C C . TRP A 1 119 ? -1.033 2.725 -11.573 1.00 73.56 119 TRP A C 1
ATOM 969 O O . TRP A 1 119 ? -0.522 1.873 -12.294 1.00 73.56 119 TRP A O 1
ATOM 979 N N . PHE A 1 120 ? -1.558 2.439 -10.376 1.00 72.25 120 PHE A N 1
ATOM 980 C CA . PHE A 1 120 ? -1.599 1.104 -9.768 1.00 72.25 120 PHE A CA 1
ATOM 981 C C . PHE A 1 120 ? -2.658 0.170 -10.384 1.00 72.25 120 PHE A C 1
ATOM 983 O O . PHE A 1 120 ? -2.646 -1.029 -10.131 1.00 72.25 120 PHE A O 1
ATOM 990 N N . MET A 1 121 ? -3.575 0.704 -11.201 1.00 74.81 121 MET A N 1
ATOM 991 C CA . MET A 1 121 ? -4.602 -0.054 -11.934 1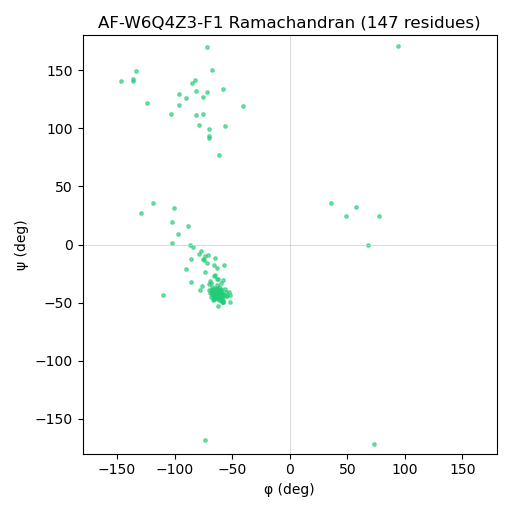.00 74.81 121 MET A CA 1
ATOM 992 C C . MET A 1 121 ? -4.103 -0.537 -13.304 1.00 74.81 121 MET A C 1
ATOM 994 O O . MET A 1 121 ? -4.900 -0.874 -14.180 1.00 74.81 121 MET A O 1
ATOM 998 N N . ARG A 1 122 ? -2.788 -0.529 -13.527 1.00 73.69 122 ARG A N 1
ATOM 999 C CA . ARG A 1 122 ? -2.178 -1.118 -14.720 1.00 73.69 122 ARG A CA 1
ATOM 1000 C C . ARG A 1 122 ? -2.329 -2.635 -14.703 1.00 73.69 122 ARG A C 1
ATOM 1002 O O . ARG A 1 122 ? -2.380 -3.248 -13.638 1.00 73.69 122 ARG A O 1
ATOM 1009 N N . GLU A 1 123 ? -2.405 -3.217 -15.895 1.00 73.31 123 GLU A N 1
ATOM 1010 C CA . GLU A 1 123 ? -2.713 -4.634 -16.108 1.00 73.31 123 GLU A CA 1
ATOM 1011 C C . GLU A 1 123 ? -1.795 -5.552 -15.295 1.00 73.31 123 GLU A C 1
ATOM 1013 O O . GLU A 1 123 ? -2.270 -6.486 -14.660 1.00 73.31 123 GLU A O 1
ATOM 1018 N N . GLU A 1 124 ? -0.504 -5.236 -15.226 1.00 71.62 124 GLU A N 1
ATOM 1019 C CA . GLU A 1 124 ? 0.501 -6.050 -14.547 1.00 71.62 124 GLU A CA 1
ATOM 1020 C C . GLU A 1 124 ? 0.266 -6.127 -13.032 1.00 71.62 124 GLU A C 1
ATOM 1022 O O . GLU A 1 124 ? 0.343 -7.203 -12.441 1.00 71.62 124 GLU A O 1
ATOM 1027 N N . MET A 1 125 ? -0.054 -4.995 -12.399 1.00 72.75 125 MET A N 1
ATOM 1028 C CA . MET A 1 125 ? -0.304 -4.932 -10.954 1.00 72.75 125 MET A CA 1
ATOM 1029 C C . MET A 1 125 ? -1.676 -5.505 -10.597 1.00 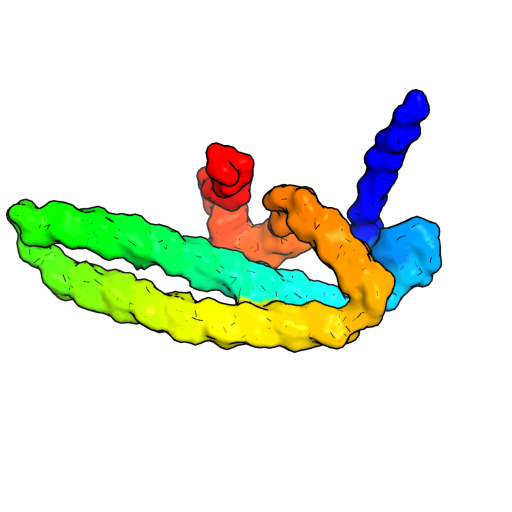72.75 125 MET A C 1
ATOM 1031 O O . MET A 1 125 ? -1.833 -6.165 -9.572 1.00 72.75 125 MET A O 1
ATOM 1035 N N . VAL A 1 126 ? -2.670 -5.292 -11.463 1.00 75.88 126 VAL A N 1
ATOM 1036 C CA . VAL A 1 126 ? -4.004 -5.880 -11.308 1.00 75.88 126 VAL A CA 1
ATOM 1037 C C . VAL A 1 126 ? -3.939 -7.402 -11.433 1.00 75.88 126 VAL A C 1
ATOM 1039 O O . VAL A 1 126 ? -4.564 -8.095 -10.629 1.00 75.88 126 VAL A O 1
ATOM 1042 N N . GLN A 1 127 ? -3.166 -7.926 -12.389 1.00 72.25 127 GLN A N 1
ATOM 1043 C CA . GLN A 1 127 ? -2.987 -9.363 -12.574 1.00 72.25 127 GLN A CA 1
ATOM 1044 C C . GLN A 1 127 ? -2.251 -9.996 -11.388 1.00 72.25 127 GLN A C 1
ATOM 1046 O O . GLN A 1 127 ? -2.750 -10.986 -10.865 1.00 72.25 127 GLN A O 1
ATOM 1051 N N . ASP A 1 128 ? -1.155 -9.406 -10.889 1.00 73.25 128 ASP A N 1
ATOM 1052 C CA . ASP A 1 128 ? -0.463 -9.903 -9.681 1.00 73.25 128 ASP A CA 1
ATOM 1053 C C . ASP A 1 128 ? -1.393 -9.924 -8.457 1.00 73.25 128 ASP A C 1
ATOM 1055 O O . ASP A 1 128 ? -1.503 -10.930 -7.750 1.00 73.25 128 ASP A O 1
ATOM 1059 N N . CYS A 1 129 ? -2.143 -8.836 -8.249 1.00 74.31 129 CYS A N 1
ATOM 1060 C CA . CYS A 1 129 ? -3.147 -8.756 -7.194 1.00 74.31 129 CYS A CA 1
ATOM 1061 C C . CYS A 1 129 ? -4.215 -9.853 -7.351 1.00 74.31 129 CYS A C 1
ATOM 1063 O O . CYS A 1 129 ? -4.612 -10.482 -6.367 1.00 74.31 129 CYS A O 1
ATOM 1065 N N . SER A 1 130 ? -4.671 -10.109 -8.581 1.00 76.81 130 SER A N 1
ATOM 1066 C CA . SER A 1 130 ? -5.658 -11.147 -8.890 1.00 76.81 130 SER A CA 1
ATOM 1067 C C . SER A 1 130 ? -5.118 -12.560 -8.641 1.00 76.81 130 SER A C 1
ATOM 1069 O O . SER A 1 130 ? -5.762 -13.350 -7.947 1.00 76.81 130 SER A O 1
ATOM 1071 N N . ASP A 1 131 ? -3.908 -12.856 -9.122 1.00 78.12 131 ASP A N 1
ATOM 1072 C CA . ASP A 1 131 ? -3.237 -14.156 -8.997 1.00 78.12 131 ASP A CA 1
ATOM 1073 C C . ASP A 1 131 ? -2.965 -14.525 -7.531 1.00 78.12 131 ASP A C 1
ATOM 1075 O O . ASP A 1 131 ? -2.985 -15.700 -7.155 1.00 78.12 131 ASP A O 1
ATOM 1079 N N . ARG A 1 132 ? -2.775 -13.517 -6.672 1.00 72.31 132 ARG A N 1
ATOM 1080 C CA . ARG A 1 132 ? -2.616 -13.669 -5.217 1.00 72.31 132 ARG A CA 1
ATOM 1081 C C . ARG A 1 132 ? -3.948 -13.697 -4.448 1.00 72.31 132 ARG A C 1
ATOM 1083 O O . ARG A 1 132 ? -3.938 -13.848 -3.226 1.00 72.31 132 ARG A O 1
ATOM 1090 N N . GLY A 1 133 ? -5.091 -13.581 -5.131 1.00 72.50 133 GLY A N 1
ATOM 1091 C CA . GLY A 1 133 ? -6.434 -13.614 -4.532 1.00 72.50 133 GLY A CA 1
ATOM 1092 C C . GLY A 1 133 ? -6.867 -12.317 -3.826 1.00 72.50 133 GLY A C 1
ATOM 1093 O O . GLY A 1 133 ? -7.684 -12.365 -2.898 1.00 72.50 133 GLY A O 1
ATOM 1094 N N . GLY A 1 134 ? -6.291 -11.176 -4.219 1.00 70.19 134 GLY A N 1
ATOM 1095 C CA . GLY A 1 134 ? -6.541 -9.841 -3.662 1.00 70.19 134 GLY A CA 1
ATOM 1096 C C . GLY A 1 134 ? -7.891 -9.211 -4.051 1.00 70.19 134 GLY A C 1
ATOM 1097 O O . GLY A 1 134 ? -8.775 -9.875 -4.590 1.00 70.19 134 GLY A O 1
ATOM 1098 N N . CYS A 1 135 ? -8.087 -7.906 -3.773 1.00 71.25 135 CYS A N 1
ATOM 1099 C CA . CYS A 1 135 ? -9.368 -7.206 -4.038 1.00 71.25 135 CYS A CA 1
ATOM 1100 C C . CYS A 1 135 ? -9.797 -7.313 -5.506 1.00 71.25 135 CYS A C 1
ATOM 1102 O O . CYS A 1 135 ? -10.977 -7.523 -5.797 1.00 71.25 135 CYS A O 1
ATOM 1104 N N . CYS A 1 136 ? -8.825 -7.236 -6.414 1.00 66.75 136 CYS A N 1
ATOM 1105 C CA . CYS A 1 136 ? -9.036 -7.288 -7.855 1.00 66.75 136 CYS A CA 1
ATOM 1106 C C . CYS A 1 136 ? -9.624 -8.627 -8.328 1.00 66.75 136 CYS A C 1
ATOM 1108 O O . CYS A 1 136 ? -10.412 -8.632 -9.267 1.00 66.75 136 CYS A O 1
ATOM 1110 N N . SER A 1 137 ? -9.347 -9.745 -7.643 1.00 59.44 137 SER A N 1
ATOM 1111 C CA . SER A 1 137 ? -9.900 -11.061 -8.007 1.00 59.44 137 SER A CA 1
ATOM 1112 C C . SER A 1 137 ? -11.390 -11.209 -7.671 1.00 59.44 137 SER A C 1
ATOM 1114 O O . SER A 1 137 ? -12.006 -12.222 -7.998 1.00 59.44 137 SER A O 1
ATOM 1116 N N . ARG A 1 138 ? -11.963 -10.252 -6.930 1.00 59.50 138 ARG A N 1
ATOM 1117 C CA . ARG A 1 138 ? -13.347 -10.301 -6.433 1.00 59.50 138 ARG A CA 1
ATOM 1118 C C . ARG A 1 138 ? -14.304 -9.423 -7.234 1.00 59.50 138 ARG A C 1
ATOM 1120 O O . ARG A 1 138 ? -15.463 -9.325 -6.842 1.00 59.50 138 ARG A O 1
ATOM 1127 N N . GLU A 1 139 ? -13.812 -8.748 -8.279 1.00 63.69 139 GLU A N 1
ATOM 1128 C CA . GLU A 1 139 ? -14.568 -7.792 -9.110 1.00 63.69 139 GLU A CA 1
ATOM 1129 C C . GLU A 1 139 ? -15.345 -6.743 -8.285 1.00 63.69 139 GLU A C 1
ATOM 1131 O O . GLU A 1 139 ? -16.349 -6.184 -8.720 1.00 63.69 139 GLU A O 1
ATOM 1136 N N . CYS A 1 140 ? -14.900 -6.460 -7.056 1.00 67.69 140 CYS A N 1
ATOM 1137 C CA . CYS A 1 140 ? -15.675 -5.671 -6.100 1.00 67.69 140 CYS A CA 1
ATOM 1138 C C . CYS A 1 140 ? -15.623 -4.156 -6.360 1.00 67.69 140 CYS A C 1
ATOM 1140 O O . CYS A 1 140 ? -16.326 -3.400 -5.692 1.00 67.69 140 CYS A O 1
ATOM 1142 N N . GLY A 1 141 ? -14.774 -3.694 -7.287 1.00 64.25 141 GLY A N 1
ATOM 1143 C CA . GLY A 1 141 ? -14.622 -2.279 -7.649 1.00 64.25 141 GLY A CA 1
ATOM 1144 C C . GLY A 1 141 ? -14.007 -1.388 -6.559 1.00 64.25 141 GLY A C 1
ATOM 1145 O O . GLY A 1 141 ? -13.811 -0.195 -6.781 1.00 64.25 141 GLY A O 1
ATOM 1146 N N . CYS A 1 142 ? -13.660 -1.935 -5.387 1.00 66.50 142 CYS A N 1
ATOM 1147 C CA . CYS A 1 142 ? -13.121 -1.170 -4.256 1.00 66.50 142 CYS A CA 1
ATOM 1148 C C . CYS A 1 142 ? -11.815 -0.441 -4.601 1.00 66.50 142 CYS A C 1
ATOM 1150 O O . CYS A 1 142 ? -11.561 0.653 -4.100 1.00 66.50 142 CYS A O 1
ATOM 1152 N N . CYS A 1 143 ? -11.006 -1.040 -5.475 1.00 68.44 143 CYS A N 1
ATOM 1153 C CA . CYS A 1 143 ? -9.719 -0.505 -5.890 1.00 68.44 143 CYS A CA 1
ATOM 1154 C C . CYS A 1 143 ? -9.911 0.721 -6.847 1.00 68.44 143 CYS A C 1
ATOM 1156 O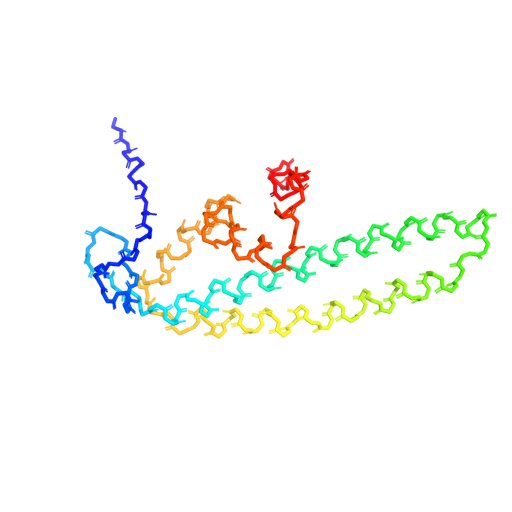 O . CYS A 1 143 ? -9.082 1.627 -6.859 1.00 68.44 143 CYS A O 1
ATOM 1158 N N . GLU A 1 144 ? -11.060 0.846 -7.541 1.00 65.62 144 GLU A N 1
ATOM 1159 C CA . GLU A 1 144 ? -11.427 2.003 -8.392 1.00 65.62 144 GLU A CA 1
ATOM 1160 C C . GLU A 1 144 ? -12.084 3.164 -7.621 1.00 65.62 144 GLU A C 1
ATOM 1162 O O . GLU A 1 144 ? -11.923 4.333 -7.977 1.00 65.62 144 GLU A O 1
ATOM 1167 N N . GLN A 1 145 ? -12.838 2.856 -6.561 1.00 63.38 145 GLN A N 1
ATOM 1168 C CA . GLN A 1 145 ? -13.629 3.832 -5.795 1.00 63.38 145 GLN A CA 1
ATOM 1169 C C . GLN A 1 145 ? -12.794 4.748 -4.886 1.00 63.38 145 GLN A C 1
ATOM 1171 O O . GLN A 1 145 ? -13.293 5.764 -4.413 1.00 63.38 145 GLN A O 1
ATOM 1176 N N . ARG A 1 146 ? -11.515 4.439 -4.653 1.00 59.00 146 ARG A N 1
ATOM 1177 C CA . ARG A 1 146 ? -10.620 5.268 -3.823 1.00 59.00 146 ARG A CA 1
ATOM 1178 C C . ARG A 1 146 ? -10.210 6.600 -4.461 1.00 59.00 146 ARG A C 1
ATOM 1180 O O . ARG A 1 146 ? -9.636 7.441 -3.785 1.00 59.00 146 ARG A O 1
ATOM 1187 N N . LEU A 1 147 ? -10.524 6.813 -5.738 1.00 53.75 147 LEU A N 1
ATOM 1188 C CA . LEU A 1 147 ? -10.137 8.004 -6.505 1.00 53.75 147 LEU A CA 1
ATOM 1189 C C . LEU A 1 147 ? -11.080 9.202 -6.313 1.00 53.75 147 LEU A C 1
ATOM 1191 O O . LEU A 1 147 ? -10.877 10.242 -6.936 1.00 53.75 147 LEU A O 1
ATOM 1195 N N . SER A 1 148 ? -12.148 9.043 -5.527 1.00 42.47 148 SER A N 1
ATOM 1196 C CA . SER A 1 148 ? -13.194 10.054 -5.342 1.00 42.47 148 SER A CA 1
ATOM 1197 C C . SER A 1 148 ? -13.095 10.842 -4.030 1.00 42.47 148 SER A C 1
ATOM 1199 O O . SER A 1 148 ? -14.101 11.422 -3.619 1.00 42.47 148 SER A O 1
ATOM 1201 N N . PHE A 1 149 ? -11.932 10.855 -3.374 1.00 35.97 149 PHE A N 1
ATOM 1202 C CA . PHE A 1 149 ? -11.682 11.629 -2.153 1.00 35.97 149 PHE A CA 1
ATOM 1203 C C . PHE A 1 149 ? -10.553 12.639 -2.344 1.00 35.97 149 PHE A C 1
ATOM 1205 O O . PHE A 1 149 ? -9.515 12.257 -2.925 1.00 35.97 149 PHE A O 1
#

Solvent-accessible surface area (backbone atoms only — not comparable to full-atom values): 8533 Å² total; per-residue (Å²): 136,84,80,76,86,70,76,81,57,75,42,74,53,70,101,74,61,56,31,31,35,42,70,94,76,87,41,70,46,48,37,69,58,53,48,50,32,53,49,23,46,49,50,38,50,52,36,52,53,49,38,54,54,32,51,53,48,39,55,52,41,58,61,43,43,79,76,46,90,48,60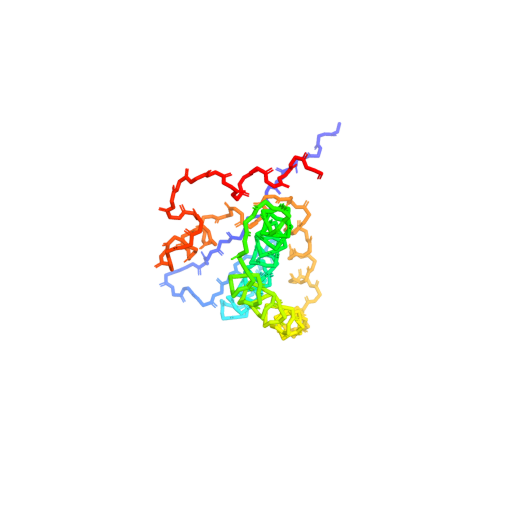,71,63,38,54,51,38,50,51,55,35,54,54,34,58,60,47,41,58,56,27,51,50,46,28,52,54,36,56,66,73,43,53,76,65,58,39,53,53,50,57,57,44,63,67,42,88,60,53,74,71,37,70,71,53,40,48,54,36,27,77,74,65,37,72,62,58,64,76,66,57,66,87,67,63,67,77,80,118

Sequence (149 aa):
MGLSNRSMTWHFAGETDVCLQYGLNTEYLFRFRAMDLFLAEHALLEVTQCEETLHHRVIALQKATAIESNRAQLEEANKQLEEAQAQYLEKEYALYQAEYALDMHAKDAYDSLRRDAKWFMREEMVQDCSDRGGCCSRECGCCEQRLSF

pLDDT: mean 75.42, std 16.03, range [30.33, 94.62]